Protein AF-A0A1Y3E996-F1 (afdb_monomer)

Organism: NCBI:txid6335

Sequence (47 aa):
MDFNRRNPSDDYELLQRVGSGTYGAVYKARHIVSGEFAAVKVIKLEP

Mean predicted aligned error: 5.71 Å

Secondary structure (DSSP, 8-state):
-----S-HHHHEEEEEEEEEETTEEEEEEEETTT--EEEEEEE----

Structure (mmCIF, N/CA/C/O backbone):
data_AF-A0A1Y3E996-F1
#
_entry.id   AF-A0A1Y3E996-F1
#
loop_
_atom_site.group_PDB
_atom_site.id
_atom_site.type_symbol
_atom_site.label_atom_id
_atom_site.label_alt_id
_atom_site.label_comp_id
_atom_site.label_asym_id
_atom_site.label_entity_id
_atom_site.label_seq_id
_atom_site.pdbx_PDB_ins_code
_atom_site.Cartn_x
_atom_site.Cartn_y
_atom_site.Cartn_z
_atom_site.occupancy
_atom_site.B_iso_or_equiv
_atom_site.auth_seq_id
_atom_site.auth_comp_id
_atom_site.auth_asym_id
_atom_site.auth_atom_id
_atom_site.pdb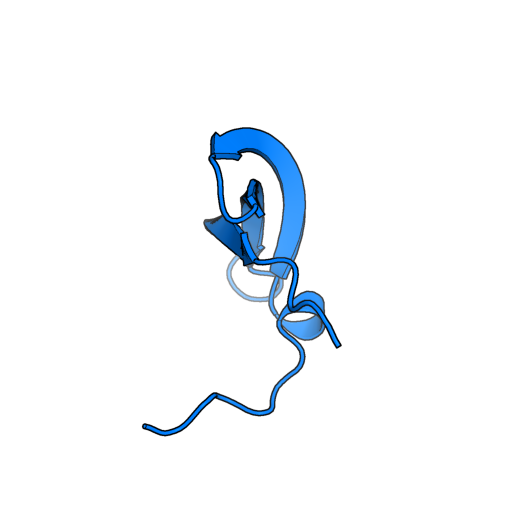x_PDB_model_num
ATOM 1 N N . MET A 1 1 ? 7.260 -20.524 -5.815 1.00 45.22 1 MET A N 1
ATOM 2 C CA . MET A 1 1 ? 7.305 -19.047 -5.696 1.00 45.22 1 MET A CA 1
ATOM 3 C C . MET A 1 1 ? 5.959 -18.558 -6.171 1.00 45.22 1 MET A C 1
ATOM 5 O O . MET A 1 1 ? 5.758 -18.226 -7.332 1.00 45.22 1 MET A O 1
ATOM 9 N N . ASP A 1 2 ? 5.003 -18.701 -5.276 1.00 50.88 2 ASP A N 1
ATOM 10 C CA . ASP A 1 2 ? 3.582 -18.721 -5.557 1.00 50.88 2 ASP A CA 1
ATOM 11 C C . ASP A 1 2 ? 3.097 -17.297 -5.332 1.00 50.88 2 ASP A C 1
ATOM 13 O O . ASP A 1 2 ? 2.791 -16.887 -4.214 1.00 50.88 2 ASP A O 1
ATOM 17 N N . PHE A 1 3 ? 3.139 -16.490 -6.389 1.00 59.66 3 PHE A N 1
ATOM 18 C CA . PHE A 1 3 ? 2.570 -15.152 -6.344 1.00 59.66 3 PHE A CA 1
ATOM 19 C C . PHE A 1 3 ? 1.064 -15.311 -6.133 1.00 59.66 3 PHE A C 1
ATOM 21 O O . PHE A 1 3 ? 0.367 -15.878 -6.980 1.00 59.66 3 PHE A O 1
ATOM 28 N N . ASN A 1 4 ? 0.573 -14.877 -4.971 1.00 65.44 4 ASN A N 1
ATOM 29 C CA . ASN A 1 4 ? -0.849 -14.876 -4.664 1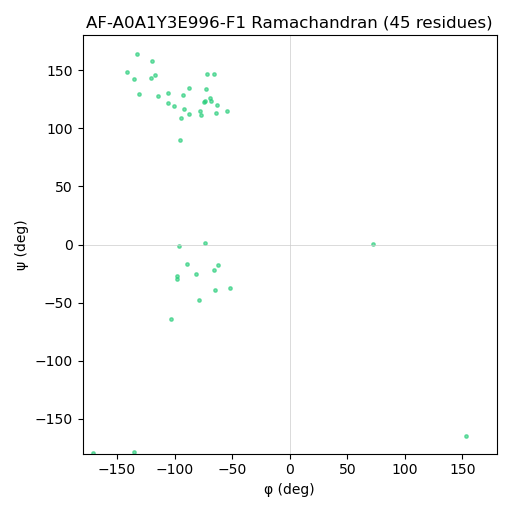.00 65.44 4 ASN A CA 1
ATOM 30 C C . ASN A 1 4 ? -1.577 -14.105 -5.779 1.00 65.44 4 ASN A C 1
ATOM 32 O O . ASN A 1 4 ? -1.334 -12.919 -5.971 1.00 65.44 4 ASN A O 1
ATOM 36 N N . ARG A 1 5 ? -2.421 -14.801 -6.554 1.00 63.25 5 ARG A N 1
ATOM 37 C CA . ARG A 1 5 ? -3.147 -14.242 -7.711 1.00 63.25 5 ARG A CA 1
ATOM 38 C C . ARG A 1 5 ? -4.307 -13.324 -7.315 1.00 63.25 5 ARG A C 1
ATOM 40 O O . ARG A 1 5 ? -5.024 -12.861 -8.196 1.00 63.25 5 ARG A O 1
ATOM 47 N N . ARG A 1 6 ? -4.542 -13.099 -6.020 1.00 68.25 6 ARG A N 1
ATOM 48 C CA . ARG A 1 6 ? -5.530 -12.114 -5.573 1.00 68.25 6 ARG A CA 1
ATOM 49 C C . ARG A 1 6 ? -4.988 -10.719 -5.822 1.00 68.25 6 ARG A C 1
ATOM 51 O O . ARG A 1 6 ? -3.827 -10.437 -5.525 1.00 68.25 6 ARG A O 1
ATOM 58 N N . ASN A 1 7 ? -5.831 -9.862 -6.381 1.00 73.12 7 ASN A N 1
ATOM 59 C CA . ASN A 1 7 ? -5.486 -8.470 -6.573 1.00 73.12 7 ASN A CA 1
ATOM 60 C C . ASN A 1 7 ? -5.281 -7.843 -5.182 1.00 73.12 7 ASN A C 1
ATOM 62 O O . ASN A 1 7 ? -6.212 -7.824 -4.383 1.00 73.12 7 ASN A O 1
ATOM 66 N N . PRO A 1 8 ? -4.093 -7.305 -4.859 1.00 75.94 8 PRO A N 1
ATOM 67 C CA . PRO A 1 8 ? -3.836 -6.726 -3.538 1.00 75.94 8 PRO A CA 1
ATOM 68 C C . PRO A 1 8 ? -4.741 -5.521 -3.234 1.00 75.94 8 PRO A C 1
ATOM 70 O O . PRO A 1 8 ? -4.892 -5.147 -2.076 1.00 75.94 8 PRO A O 1
ATOM 73 N N . SER A 1 9 ? -5.356 -4.933 -4.265 1.00 78.69 9 SER A N 1
ATOM 74 C CA . SER A 1 9 ? -6.380 -3.892 -4.154 1.00 78.69 9 SER A CA 1
ATOM 75 C C . SER A 1 9 ? -7.688 -4.366 -3.508 1.00 78.69 9 SER A C 1
ATOM 77 O O . SER A 1 9 ? -8.421 -3.526 -3.002 1.00 78.69 9 SER A O 1
ATOM 79 N N . ASP A 1 10 ? -7.981 -5.670 -3.516 1.00 84.94 10 ASP A N 1
ATOM 80 C CA . ASP A 1 10 ? -9.168 -6.240 -2.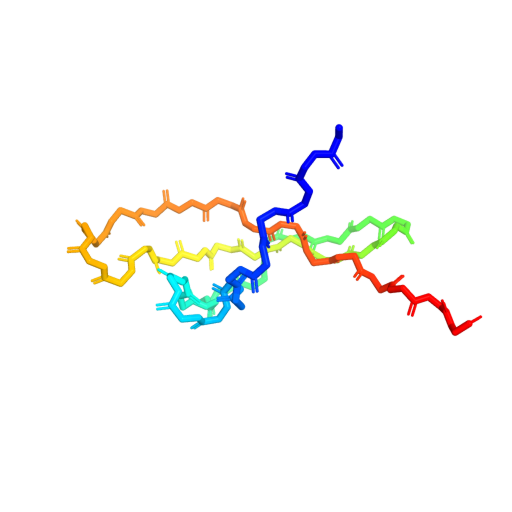862 1.00 84.94 10 ASP A CA 1
ATOM 81 C C . ASP A 1 10 ? -8.963 -6.448 -1.355 1.00 84.94 10 ASP A C 1
ATOM 83 O O . ASP A 1 10 ? -9.924 -6.445 -0.591 1.00 84.94 10 ASP A O 1
ATOM 87 N N . ASP A 1 11 ? -7.713 -6.617 -0.915 1.00 89.81 11 ASP A N 1
ATOM 88 C CA . ASP A 1 11 ? -7.375 -6.848 0.493 1.00 89.81 11 ASP A CA 1
ATOM 89 C C . ASP A 1 11 ? -6.924 -5.556 1.196 1.00 89.81 11 ASP A C 1
ATOM 91 O O . ASP A 1 11 ? -7.121 -5.397 2.405 1.00 89.81 11 ASP A O 1
ATOM 95 N N . TYR A 1 12 ? -6.326 -4.614 0.458 1.00 92.81 12 TYR A N 1
ATOM 96 C CA . TYR A 1 12 ? -5.692 -3.423 1.019 1.00 92.81 12 TYR A CA 1
ATOM 97 C C . TYR A 1 12 ? -6.120 -2.126 0.333 1.00 92.81 12 TYR A C 1
ATOM 99 O O . TYR A 1 12 ? -5.970 -1.935 -0.872 1.00 92.81 12 TYR A O 1
ATOM 107 N N . GLU A 1 13 ? -6.519 -1.162 1.156 1.00 94.38 13 GLU A N 1
ATOM 108 C CA . GLU A 1 13 ? -6.753 0.222 0.760 1.00 94.38 13 GLU A CA 1
ATOM 109 C C . GLU A 1 13 ? -5.466 1.040 0.954 1.00 94.38 13 GLU A C 1
ATOM 111 O O . GLU A 1 13 ? -4.983 1.184 2.080 1.00 94.38 13 GLU A O 1
ATOM 116 N N . LEU A 1 14 ? -4.889 1.581 -0.125 1.00 93.62 14 LEU A N 1
ATOM 117 C CA . LEU A 1 14 ? -3.718 2.466 -0.047 1.00 93.62 14 LEU A CA 1
ATOM 118 C C . LEU A 1 14 ? -4.145 3.851 0.462 1.00 93.62 14 LEU A C 1
ATOM 120 O O . LEU A 1 14 ? -4.977 4.509 -0.151 1.00 93.62 14 LEU A O 1
ATOM 124 N N . LEU A 1 15 ? -3.544 4.311 1.561 1.00 94.75 15 LEU A N 1
ATOM 125 C CA . LEU A 1 15 ? -3.943 5.542 2.250 1.00 94.75 15 LEU A CA 1
ATOM 126 C C . LEU A 1 15 ? -3.003 6.713 1.964 1.00 94.75 15 LEU A C 1
ATOM 128 O O . LEU A 1 15 ? -3.404 7.725 1.403 1.00 94.75 15 LEU A O 1
ATOM 132 N N . GLN A 1 16 ? -1.740 6.601 2.383 1.00 94.56 16 GLN A N 1
ATOM 133 C CA . GLN A 1 16 ? -0.753 7.675 2.232 1.00 94.56 16 GLN A CA 1
ATOM 134 C C . GLN A 1 16 ? 0.566 7.110 1.723 1.00 94.56 16 GLN A C 1
ATOM 136 O O . GLN A 1 16 ? 0.983 6.033 2.148 1.00 94.56 16 GLN A O 1
ATOM 141 N N . ARG A 1 17 ? 1.258 7.845 0.851 1.00 95.06 17 ARG A N 1
ATOM 142 C CA . ARG A 1 17 ? 2.627 7.498 0.462 1.00 95.06 17 ARG A CA 1
ATOM 143 C C . ARG A 1 17 ? 3.573 7.822 1.615 1.00 95.06 17 ARG A C 1
ATOM 145 O O . ARG A 1 17 ? 3.634 8.961 2.057 1.00 95.06 17 ARG A O 1
ATOM 152 N N . VAL A 1 18 ? 4.314 6.818 2.068 1.00 95.75 18 VAL A N 1
ATOM 153 C CA . VAL A 1 18 ? 5.279 6.925 3.174 1.00 95.75 18 VAL A CA 1
ATOM 154 C C . VAL A 1 18 ? 6.700 7.108 2.641 1.00 95.75 18 VAL A C 1
ATOM 156 O O . VAL A 1 18 ? 7.533 7.723 3.294 1.00 95.75 18 VAL A O 1
ATOM 159 N N . GLY A 1 19 ? 6.989 6.618 1.432 1.00 95.00 19 GLY A N 1
ATOM 160 C CA . GLY A 1 19 ? 8.307 6.795 0.830 1.00 95.00 19 GLY A CA 1
ATOM 161 C C . GLY A 1 19 ? 8.394 6.369 -0.630 1.00 95.00 19 GLY A C 1
ATOM 162 O O . GLY A 1 19 ? 7.422 5.925 -1.248 1.00 95.00 19 GLY A O 1
ATOM 163 N N . SER A 1 20 ? 9.588 6.508 -1.193 1.00 94.25 20 SER A N 1
ATOM 164 C CA . SER A 1 20 ? 9.954 5.988 -2.512 1.00 94.25 20 SER A CA 1
ATOM 165 C C . SER A 1 20 ? 11.371 5.459 -2.514 1.00 94.25 20 SER A C 1
ATOM 167 O O . SER A 1 20 ? 12.231 5.991 -1.823 1.00 94.25 20 SER A O 1
ATOM 169 N N . GLY A 1 21 ? 11.602 4.446 -3.337 1.00 89.25 21 GLY A N 1
ATOM 170 C CA . GLY A 1 21 ? 12.926 3.952 -3.677 1.00 89.25 21 GLY A CA 1
ATOM 171 C C . GLY A 1 21 ? 13.033 3.697 -5.176 1.00 89.25 21 GLY A C 1
ATOM 172 O O . GLY A 1 21 ? 12.071 3.888 -5.919 1.00 89.25 21 GLY A O 1
ATOM 173 N N . THR A 1 22 ? 14.196 3.217 -5.607 1.00 88.75 22 THR A N 1
ATOM 174 C CA . THR A 1 22 ? 14.528 2.972 -7.020 1.00 88.75 22 THR A CA 1
ATOM 175 C C . THR A 1 22 ? 13.486 2.120 -7.749 1.00 88.75 22 THR A C 1
ATOM 177 O O . THR A 1 22 ? 13.156 2.394 -8.893 1.00 88.75 22 THR A O 1
ATOM 180 N N . TYR A 1 23 ? 12.918 1.127 -7.060 1.00 86.44 23 TYR A N 1
ATOM 181 C CA . TYR A 1 23 ? 11.999 0.146 -7.646 1.00 86.44 23 TYR A CA 1
ATOM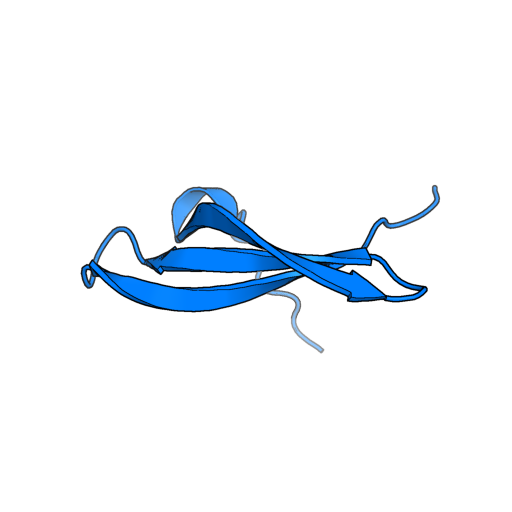 182 C C . TYR A 1 23 ? 10.510 0.478 -7.465 1.00 86.44 23 TYR A C 1
ATOM 184 O O . TYR A 1 23 ? 9.658 -0.294 -7.896 1.00 86.44 23 TYR A O 1
ATOM 192 N N . GLY A 1 24 ? 10.161 1.580 -6.792 1.00 91.50 24 GLY A N 1
ATOM 193 C CA . GLY A 1 24 ? 8.755 1.915 -6.567 1.00 91.50 24 GLY A CA 1
ATOM 194 C C . GLY A 1 24 ? 8.467 2.758 -5.330 1.00 91.50 24 GLY A C 1
ATOM 195 O O . GLY A 1 24 ? 9.359 3.356 -4.727 1.00 91.50 24 GLY A O 1
ATOM 196 N N . ALA A 1 25 ? 7.193 2.810 -4.946 1.00 93.88 25 ALA A N 1
ATOM 197 C CA . ALA A 1 25 ? 6.708 3.625 -3.834 1.00 93.88 25 ALA A CA 1
ATOM 198 C C . ALA A 1 25 ? 6.126 2.761 -2.710 1.00 93.88 25 ALA A C 1
ATOM 200 O O . ALA A 1 25 ? 5.542 1.706 -2.952 1.00 93.88 25 ALA A O 1
ATOM 201 N N . VAL A 1 26 ? 6.310 3.214 -1.470 1.00 95.19 26 VAL A N 1
ATOM 202 C CA . VAL A 1 26 ? 5.770 2.561 -0.273 1.00 95.19 26 VAL A CA 1
ATOM 203 C C . VAL A 1 26 ? 4.605 3.385 0.243 1.00 95.19 26 VAL A C 1
ATOM 205 O O . VAL A 1 26 ? 4.733 4.598 0.423 1.00 95.19 26 VAL A O 1
ATOM 208 N N . TYR A 1 27 ? 3.489 2.721 0.508 1.00 95.69 27 TYR A N 1
ATOM 209 C CA . TYR A 1 27 ? 2.271 3.326 1.023 1.00 95.69 27 TYR A CA 1
ATOM 210 C C . TYR A 1 27 ? 1.893 2.694 2.354 1.00 95.69 27 TYR A C 1
ATOM 212 O O . TYR A 1 27 ? 2.025 1.486 2.538 1.00 95.69 27 TYR A O 1
ATOM 220 N N . LYS A 1 28 ? 1.367 3.503 3.270 1.00 96.12 28 LYS A N 1
ATOM 221 C CA . LYS A 1 28 ? 0.556 2.997 4.368 1.00 96.12 28 LYS A CA 1
ATOM 222 C C . LYS A 1 28 ? -0.735 2.497 3.746 1.00 96.12 28 LYS A C 1
ATOM 224 O O . LYS A 1 28 ? -1.401 3.255 3.042 1.00 96.12 28 LYS A O 1
ATOM 229 N N . ALA A 1 29 ? -1.076 1.257 4.019 1.00 96.62 29 ALA A N 1
ATOM 230 C CA . ALA A 1 29 ? -2.317 0.650 3.606 1.00 96.62 29 ALA A CA 1
ATOM 231 C C . ALA A 1 29 ? -3.106 0.205 4.831 1.00 96.62 29 ALA A C 1
ATOM 233 O O . ALA A 1 29 ? -2.533 -0.004 5.904 1.00 96.62 29 ALA A O 1
ATOM 234 N N . ARG A 1 30 ? -4.412 0.056 4.666 1.00 96.44 30 ARG A N 1
ATOM 235 C CA . ARG A 1 30 ? -5.288 -0.561 5.655 1.00 96.44 30 ARG A CA 1
ATOM 236 C C . ARG A 1 30 ? -5.840 -1.852 5.078 1.00 96.44 30 ARG A C 1
ATOM 238 O O . ARG A 1 30 ? -6.377 -1.842 3.974 1.00 96.44 30 ARG A O 1
ATOM 245 N N . HIS A 1 31 ? -5.691 -2.944 5.815 1.00 94.88 31 HIS A N 1
ATOM 246 C CA . HIS A 1 31 ? -6.322 -4.206 5.468 1.00 94.88 31 HIS A CA 1
ATOM 247 C C . HIS A 1 31 ? -7.834 -4.063 5.651 1.00 94.88 31 HIS A C 1
ATOM 249 O O . HIS A 1 31 ? -8.288 -3.678 6.730 1.00 94.88 31 HIS A O 1
ATOM 255 N N . ILE A 1 32 ? -8.612 -4.330 4.605 1.00 92.81 32 ILE A N 1
ATOM 256 C CA . ILE A 1 32 ? -10.045 -4.005 4.576 1.00 92.81 32 ILE A CA 1
ATOM 257 C C . ILE A 1 32 ? -10.812 -4.815 5.625 1.00 92.81 32 ILE A C 1
ATOM 259 O O . ILE A 1 32 ? -11.680 -4.276 6.306 1.00 92.81 32 ILE A O 1
ATOM 263 N N . VAL A 1 33 ? -10.456 -6.091 5.802 1.00 93.25 33 VAL A N 1
ATOM 264 C CA . VAL A 1 33 ? -11.175 -6.996 6.710 1.00 93.25 33 VAL A CA 1
ATOM 265 C C . VAL A 1 33 ? -10.790 -6.775 8.173 1.00 93.25 33 VAL A C 1
ATOM 267 O O . VAL A 1 33 ? -11.669 -6.691 9.026 1.00 93.25 33 VAL A O 1
ATOM 270 N N . SER A 1 34 ? -9.491 -6.693 8.489 1.00 94.38 34 SER A N 1
ATOM 271 C CA . SER A 1 34 ? -9.043 -6.568 9.890 1.00 94.38 34 SER A CA 1
ATOM 272 C C . SER A 1 34 ? -8.929 -5.123 10.376 1.00 94.38 34 SER A C 1
ATOM 274 O O . SER A 1 34 ? -8.832 -4.891 11.577 1.00 94.38 34 SER A O 1
ATOM 276 N N . GLY A 1 35 ? -8.904 -4.145 9.468 1.00 94.50 35 GLY A N 1
ATOM 277 C CA . GLY A 1 35 ? -8.652 -2.741 9.793 1.00 94.50 35 GLY A CA 1
ATOM 278 C C . GLY A 1 35 ? -7.200 -2.431 10.174 1.00 94.50 35 GLY A C 1
ATOM 279 O O . GLY A 1 35 ? -6.886 -1.275 10.461 1.00 94.50 35 GLY A O 1
ATOM 280 N N . GLU A 1 36 ? -6.306 -3.423 10.166 1.00 97.44 36 GLU A N 1
ATOM 281 C CA . GLU A 1 36 ? -4.908 -3.228 10.544 1.00 97.44 36 GLU A CA 1
ATOM 282 C C . GLU A 1 36 ? -4.127 -2.432 9.500 1.00 97.44 36 GLU A C 1
ATOM 284 O O . GLU A 1 36 ? -4.347 -2.540 8.290 1.00 97.44 36 GLU A O 1
ATOM 289 N N . PHE A 1 37 ? -3.172 -1.636 9.980 1.00 95.44 37 PHE A N 1
ATOM 290 C CA . PHE A 1 37 ? -2.285 -0.876 9.114 1.00 95.44 37 PHE A CA 1
ATOM 291 C C . PHE A 1 37 ? -1.062 -1.699 8.717 1.00 95.44 37 PHE A C 1
ATOM 293 O O . PHE A 1 37 ? -0.392 -2.285 9.562 1.00 95.44 37 PHE A O 1
ATOM 300 N N . ALA A 1 38 ? -0.724 -1.656 7.432 1.00 94.44 38 ALA A N 1
ATOM 301 C CA . ALA A 1 38 ? 0.460 -2.293 6.869 1.00 94.44 38 ALA A CA 1
ATOM 302 C C . ALA A 1 38 ? 1.218 -1.326 5.949 1.00 94.44 38 ALA A C 1
ATOM 3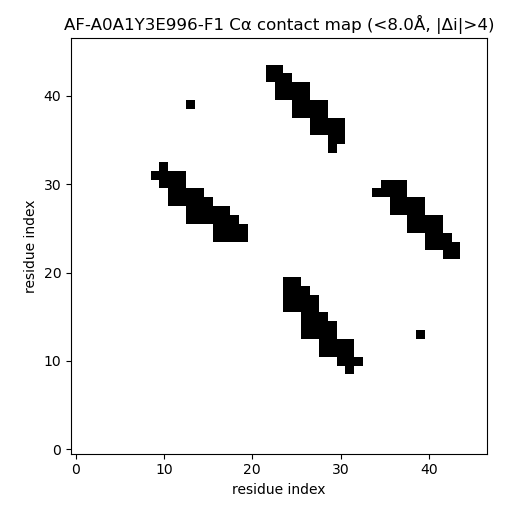04 O O . ALA A 1 38 ? 0.684 -0.301 5.520 1.00 94.44 38 ALA A O 1
ATOM 305 N N . ALA A 1 39 ? 2.468 -1.652 5.625 1.00 94.69 39 ALA A N 1
ATOM 306 C CA . ALA A 1 39 ? 3.232 -0.958 4.593 1.00 94.69 39 ALA A CA 1
ATOM 307 C C . ALA A 1 39 ? 3.219 -1.789 3.302 1.00 94.69 39 ALA A C 1
ATOM 309 O O . ALA A 1 39 ? 3.715 -2.913 3.281 1.00 94.69 39 ALA A O 1
ATOM 310 N N . VAL A 1 40 ? 2.677 -1.234 2.218 1.00 93.00 40 VAL A N 1
ATOM 311 C CA . VAL A 1 40 ? 2.613 -1.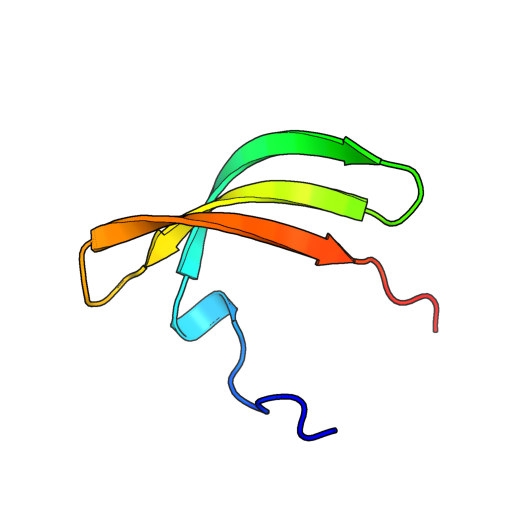881 0.901 1.00 93.00 40 VAL A CA 1
ATOM 312 C C . VAL A 1 40 ? 3.637 -1.235 -0.023 1.00 93.00 40 VAL A C 1
ATOM 314 O O . VAL A 1 40 ? 3.594 -0.027 -0.265 1.00 93.00 40 VAL A O 1
ATOM 317 N N . LYS A 1 41 ? 4.565 -2.038 -0.553 1.00 91.56 41 LYS A N 1
ATOM 318 C CA . LYS A 1 41 ? 5.543 -1.600 -1.555 1.00 91.56 41 LYS A CA 1
ATOM 319 C C . LYS A 1 41 ? 5.021 -1.921 -2.952 1.00 91.56 41 LYS A C 1
ATOM 321 O O . LYS A 1 41 ? 4.980 -3.079 -3.352 1.00 91.56 41 LYS A O 1
ATOM 326 N N . VAL A 1 42 ? 4.646 -0.883 -3.688 1.00 90.75 42 VAL A N 1
ATOM 3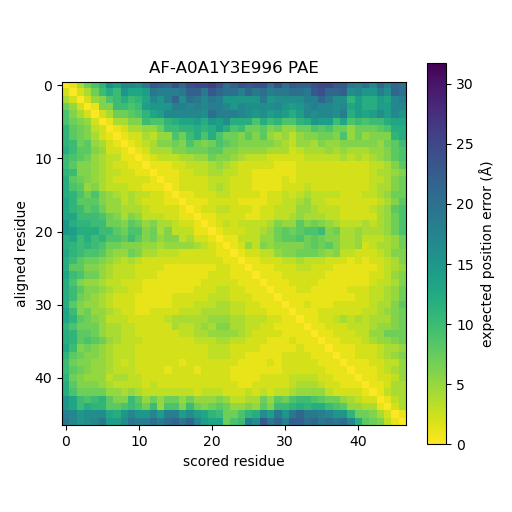27 C CA . VAL A 1 42 ? 4.182 -0.987 -5.073 1.00 90.75 42 VAL A CA 1
ATOM 328 C C . VAL A 1 42 ? 5.396 -0.920 -5.991 1.00 90.75 42 VAL A C 1
ATOM 330 O O . VAL A 1 42 ? 6.057 0.119 -6.068 1.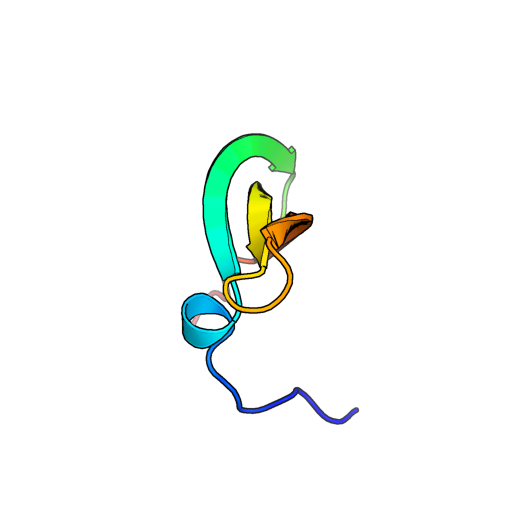00 90.75 42 VAL A O 1
ATOM 333 N N . ILE A 1 43 ? 5.694 -2.031 -6.663 1.00 90.19 43 ILE A N 1
ATOM 334 C CA . ILE A 1 43 ? 6.767 -2.137 -7.655 1.00 90.19 43 ILE A CA 1
ATOM 335 C C . ILE A 1 43 ? 6.172 -1.849 -9.035 1.00 90.19 43 ILE A C 1
ATOM 337 O O . ILE A 1 43 ? 5.163 -2.449 -9.404 1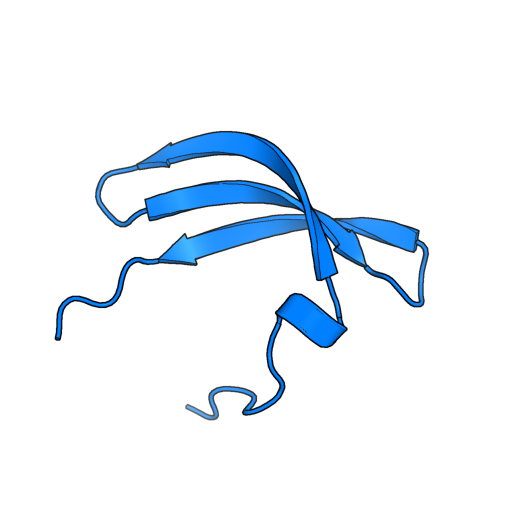.00 90.19 43 ILE A O 1
ATOM 341 N N . LYS A 1 44 ? 6.783 -0.938 -9.798 1.00 80.81 44 LYS A N 1
ATOM 342 C CA . LYS A 1 44 ? 6.430 -0.768 -11.213 1.00 80.81 44 LYS A CA 1
ATOM 343 C C . LYS A 1 44 ? 7.088 -1.905 -11.986 1.00 80.81 44 LYS A C 1
ATOM 345 O O . LYS A 1 44 ? 8.311 -1.954 -12.053 1.00 80.81 44 LYS A O 1
ATOM 350 N N . LEU A 1 45 ? 6.289 -2.824 -12.515 1.00 78.50 45 LEU A N 1
ATOM 351 C CA . LEU A 1 45 ? 6.773 -3.775 -13.509 1.00 78.50 45 LEU A CA 1
ATOM 352 C C . LEU A 1 45 ? 6.839 -3.025 -14.841 1.00 78.50 45 LEU A C 1
ATOM 354 O O . LEU A 1 45 ? 5.818 -2.530 -15.320 1.00 78.50 45 LEU A O 1
ATOM 358 N N . GLU A 1 46 ? 8.047 -2.858 -15.371 1.00 71.38 46 GLU A N 1
ATOM 359 C CA . GLU A 1 46 ? 8.227 -2.488 -16.775 1.00 71.38 46 GLU A CA 1
ATOM 360 C C . GLU A 1 46 ? 7.729 -3.652 -17.660 1.00 71.38 46 GLU A C 1
ATOM 362 O O . GLU A 1 46 ? 7.783 -4.801 -17.207 1.00 71.38 46 GLU A O 1
ATOM 367 N N . PRO A 1 47 ? 7.161 -3.361 -18.845 1.00 65.25 47 PRO A N 1
ATOM 368 C CA . PRO A 1 47 ? 6.557 -4.365 -19.723 1.00 65.25 47 PRO A CA 1
ATOM 369 C C . PRO A 1 47 ? 7.559 -5.375 -20.295 1.00 65.25 47 PRO A C 1
ATOM 371 O O . PRO A 1 47 ? 8.749 -5.020 -20.459 1.00 65.25 47 PRO A O 1
#

Foldseek 3Di:
DDDDPDDVVVQWDFDAFPADDPFATWTFIAGPVPRDTDIDGDGDDDD

Radius of gyration: 11.5 Å; Cα contacts (8 Å, |Δi|>4): 69; chains: 1; bounding box: 26×27×30 Å

InterPro domains:
  IPR000719 Protein kinase domain [PS50011] (12-47)
  IPR011009 Protein kinase-like domain superfamily [SSF56112] (6-46)
  IPR017441 Protein kinase, ATP binding site [PS00107] (18-41)

pLDDT: mean 86.14, std 13.03, range [45.22, 97.44]

Nearest PDB structures (foldseek):
  8fko-assembly2_B  TM=8.796E-01  e=4.601E-04  Homo sapiens
  8uv0-assembly1_A  TM=8.695E-01  e=8.359E-04  Homo sapiens
  1ke9-assembly1_A  TM=8.161E-01  e=4.109E-03  Homo sapiens
  6k3l-assembly1_B  TM=8.634E-01  e=1.188E-02  Cryptococcus neoformans H99
  3is5-assembly1_F  TM=8.202E-01  e=4.784E-02  Toxoplasma gondii ME49

Solvent-accessible surface area (backbone atoms only — not comparable to full-atom values): 3013 Å² total; per-residue (Å²): 137,81,74,73,86,66,63,64,72,78,49,34,47,78,73,46,80,75,48,73,55,99,63,34,39,30,24,38,23,31,30,66,88,81,63,49,77,46,80,46,75,50,65,73,79,79,133